Protein AF-A0AAP4Q750-F1 (afdb_monomer_lite)

Sequence (162 aa):
MANKDIFESMEQVKEYAKELKNQAPPNTDEDFIDLLLGLYQGGDAVHVDGIGLIDKSIAPIVQSLNQKGFQTLSSCSGIKSEHTHAKFSFAPVLVFKETEDIERKKRVQSVATKLKLNFHDNVDCYLQKGYRIELPSDMDDDKLLSLWKELYVKLISEGNEV

Radius of gyration: 16.82 Å; chains: 1; bounding box: 43×36×49 Å

Structure (mmCIF, N/CA/C/O backbone):
data_AF-A0AAP4Q750-F1
#
_entry.id   AF-A0AAP4Q750-F1
#
loop_
_atom_site.group_PDB
_atom_site.id
_atom_site.type_symbol
_atom_site.label_atom_id
_atom_site.label_alt_id
_atom_site.label_comp_id
_atom_site.label_asym_id
_atom_site.label_entity_id
_atom_site.label_seq_id
_atom_site.pdbx_PDB_ins_code
_atom_site.Cartn_x
_atom_site.Cartn_y
_atom_site.Cartn_z
_atom_site.occupancy
_atom_site.B_iso_or_equiv
_atom_site.auth_seq_id
_atom_site.auth_comp_id
_atom_site.auth_asym_id
_atom_site.auth_atom_id
_atom_site.pdbx_PDB_model_num
ATOM 1 N N . MET A 1 1 ? 19.869 10.688 -0.412 1.00 42.44 1 MET A N 1
ATOM 2 C CA . MET A 1 1 ? 19.014 11.646 -1.136 1.00 42.44 1 MET A CA 1
ATOM 3 C C . MET A 1 1 ? 17.643 11.027 -1.209 1.00 42.44 1 MET A C 1
ATOM 5 O O . MET A 1 1 ? 17.545 9.896 -1.669 1.00 42.44 1 MET A O 1
ATOM 9 N N . ALA A 1 2 ? 16.630 11.680 -0.648 1.00 51.41 2 ALA A N 1
ATOM 10 C CA . ALA A 1 2 ? 15.264 11.208 -0.824 1.00 51.41 2 ALA A CA 1
ATOM 11 C C . ALA A 1 2 ? 14.846 11.538 -2.264 1.00 51.41 2 ALA A C 1
ATOM 13 O O . ALA A 1 2 ? 15.233 12.581 -2.778 1.00 51.41 2 ALA A O 1
ATOM 14 N N . ASN A 1 3 ? 14.048 10.696 -2.927 1.00 56.16 3 ASN A N 1
ATOM 15 C CA . ASN A 1 3 ? 13.595 10.967 -4.304 1.00 56.16 3 ASN A CA 1
ATOM 16 C C . ASN A 1 3 ? 12.877 12.331 -4.450 1.00 56.16 3 ASN A C 1
ATOM 18 O O . ASN A 1 3 ? 12.867 12.900 -5.536 1.00 56.16 3 ASN A O 1
ATOM 22 N N . LYS A 1 4 ? 12.344 12.888 -3.351 1.00 58.62 4 LYS A N 1
ATOM 23 C CA . LYS A 1 4 ? 11.799 14.257 -3.265 1.00 58.62 4 LYS A CA 1
ATOM 24 C C . LYS A 1 4 ? 12.807 15.378 -3.514 1.00 58.62 4 LYS A C 1
ATOM 26 O O . LYS A 1 4 ? 12.392 16.473 -3.863 1.00 58.62 4 LYS A O 1
ATOM 31 N N . ASP A 1 5 ? 14.096 15.126 -3.314 1.00 66.94 5 ASP A N 1
ATOM 32 C CA . ASP A 1 5 ? 15.145 16.125 -3.541 1.00 66.94 5 ASP A CA 1
ATOM 33 C C . ASP A 1 5 ? 15.447 16.290 -5.045 1.00 66.94 5 ASP A C 1
ATOM 35 O O . ASP A 1 5 ? 16.178 17.198 -5.433 1.00 66.94 5 ASP A O 1
ATOM 39 N N . ILE A 1 6 ? 14.920 15.384 -5.880 1.00 78.38 6 ILE A N 1
ATOM 40 C CA . ILE A 1 6 ? 15.238 15.253 -7.309 1.00 78.38 6 ILE A CA 1
ATOM 41 C C . ILE A 1 6 ? 13.979 15.394 -8.177 1.00 78.38 6 ILE A C 1
ATOM 43 O O . ILE A 1 6 ? 14.056 15.957 -9.265 1.00 78.38 6 ILE A O 1
ATOM 47 N N . PHE A 1 7 ? 12.824 14.912 -7.703 1.00 86.75 7 PHE A N 1
ATOM 48 C CA . PHE A 1 7 ? 11.568 14.921 -8.453 1.00 86.75 7 PHE A CA 1
ATOM 49 C C . PHE A 1 7 ? 10.453 15.635 -7.688 1.00 86.75 7 PHE A C 1
ATOM 51 O O . PHE A 1 7 ? 10.235 15.396 -6.499 1.00 86.75 7 PHE A O 1
ATOM 58 N N . GLU A 1 8 ? 9.693 16.454 -8.409 1.00 86.94 8 GLU A N 1
ATOM 59 C CA . GLU A 1 8 ? 8.526 17.186 -7.909 1.00 86.94 8 GLU A CA 1
ATOM 60 C C . GLU A 1 8 ? 7.212 16.434 -8.174 1.00 86.94 8 GLU A C 1
ATOM 62 O O . GLU A 1 8 ? 6.198 16.697 -7.527 1.00 86.94 8 GLU A O 1
ATOM 67 N N . SER A 1 9 ? 7.206 15.485 -9.118 1.00 89.81 9 SER A N 1
ATOM 68 C CA . SER A 1 9 ? 6.014 14.706 -9.469 1.00 89.81 9 SER A CA 1
ATOM 69 C C . SER A 1 9 ? 6.338 13.289 -9.942 1.00 89.81 9 SER A C 1
ATOM 71 O O . SER A 1 9 ? 7.428 13.011 -10.437 1.00 89.81 9 SER A O 1
ATOM 73 N N . MET A 1 10 ? 5.359 12.383 -9.842 1.00 89.75 10 MET A N 1
ATOM 74 C CA . MET A 1 10 ? 5.495 11.027 -10.387 1.00 89.75 10 MET A CA 1
ATOM 75 C C . MET A 1 10 ? 5.564 11.000 -11.920 1.00 89.75 10 MET A C 1
ATOM 77 O O . MET A 1 10 ? 6.090 10.039 -12.471 1.00 89.75 10 MET A O 1
ATOM 81 N N . GLU A 1 11 ? 5.087 12.037 -12.615 1.00 91.31 11 GLU A N 1
ATOM 82 C CA . GLU A 1 11 ? 5.267 12.142 -14.070 1.00 91.31 11 GLU A CA 1
ATOM 83 C C . GLU A 1 11 ? 6.736 12.374 -14.428 1.00 91.31 11 GLU A C 1
ATOM 85 O O . GLU A 1 11 ? 7.266 11.667 -15.279 1.00 91.31 11 GLU A O 1
ATOM 90 N N . GLN A 1 12 ? 7.442 13.238 -13.689 1.00 92.94 12 GLN A N 1
ATOM 91 C CA . GLN A 1 12 ? 8.893 13.392 -13.851 1.00 92.94 12 GLN A CA 1
ATOM 92 C C . GLN A 1 12 ? 9.645 12.089 -13.549 1.00 92.94 12 GLN A C 1
ATOM 94 O O . GLN A 1 12 ? 10.600 11.754 -14.242 1.00 92.94 12 GLN A O 1
ATOM 99 N N . VAL A 1 13 ? 9.199 11.316 -12.549 1.00 91.81 13 VAL A N 1
ATOM 100 C CA . VAL A 1 13 ? 9.784 9.995 -12.255 1.00 91.81 13 VAL A CA 1
ATOM 101 C C . VAL A 1 13 ? 9.609 9.040 -13.442 1.00 91.81 13 VAL A C 1
ATOM 103 O O . VAL A 1 13 ? 10.549 8.332 -13.796 1.00 91.81 13 VAL A O 1
ATOM 106 N N . LYS A 1 14 ? 8.434 9.028 -14.087 1.00 92.62 14 LYS A N 1
ATOM 107 C CA . LYS A 1 14 ? 8.172 8.201 -15.280 1.00 92.62 14 LYS A CA 1
ATOM 108 C C . LYS A 1 14 ? 8.996 8.648 -16.486 1.00 92.62 14 LYS A C 1
ATOM 110 O O . LYS A 1 14 ? 9.523 7.802 -17.207 1.00 92.62 14 LYS A O 1
ATOM 115 N N . GLU A 1 15 ? 9.115 9.954 -16.711 1.00 94.00 15 GLU A N 1
ATOM 116 C CA . GLU A 1 15 ? 9.960 10.511 -17.772 1.00 94.00 15 GLU A CA 1
ATOM 117 C C . GLU A 1 15 ? 11.424 10.121 -17.557 1.00 94.00 15 GLU A C 1
ATOM 119 O O . GLU A 1 15 ? 12.054 9.572 -18.462 1.00 94.00 15 GLU A O 1
ATOM 124 N N . TYR A 1 16 ? 11.924 10.273 -16.330 1.00 93.44 16 TYR A N 1
ATOM 125 C CA . TYR A 1 16 ? 13.269 9.852 -15.958 1.00 93.44 16 TYR A CA 1
ATOM 126 C C . TYR A 1 16 ? 13.482 8.343 -16.129 1.00 93.44 16 TYR A C 1
ATOM 128 O O . TYR A 1 16 ? 14.503 7.924 -16.671 1.00 93.44 16 TYR A O 1
ATOM 136 N N . ALA A 1 17 ? 12.508 7.513 -15.737 1.00 93.19 17 ALA A N 1
ATOM 137 C CA . ALA A 1 17 ? 12.564 6.066 -15.951 1.00 93.19 17 ALA A CA 1
ATOM 138 C C . ALA A 1 17 ? 12.727 5.729 -17.439 1.00 93.19 17 ALA A C 1
ATOM 140 O O . ALA A 1 17 ? 13.561 4.903 -17.807 1.00 93.19 17 ALA A O 1
ATOM 141 N N . LYS A 1 18 ? 11.961 6.401 -18.306 1.00 93.75 18 LYS A N 1
ATOM 142 C CA . LYS A 1 18 ? 12.028 6.218 -19.759 1.00 93.75 18 LYS A CA 1
ATOM 143 C C . LYS A 1 18 ? 13.392 6.622 -20.317 1.00 93.75 18 LYS A C 1
ATOM 145 O O . LYS A 1 18 ? 13.953 5.898 -21.136 1.00 93.75 18 LYS A O 1
ATOM 150 N N . GLU A 1 19 ? 13.934 7.756 -19.884 1.00 93.44 19 GLU A N 1
ATOM 151 C CA . GLU A 1 19 ? 15.273 8.194 -20.290 1.00 93.44 19 GLU A CA 1
ATOM 152 C C . GLU A 1 19 ? 16.357 7.216 -19.837 1.00 93.44 19 GLU A C 1
ATOM 154 O O . GLU A 1 19 ? 17.226 6.858 -20.634 1.00 93.44 19 GLU A O 1
ATOM 159 N N . LEU A 1 20 ? 16.275 6.741 -18.592 1.00 92.69 20 LEU A N 1
ATOM 160 C CA . LEU A 1 20 ? 17.228 5.793 -18.027 1.00 92.69 20 LEU A CA 1
ATOM 161 C C . LEU A 1 20 ? 17.215 4.465 -18.790 1.00 92.69 20 LEU A C 1
ATOM 163 O O . LEU A 1 20 ? 18.279 3.949 -19.121 1.00 92.69 20 LEU A O 1
ATOM 167 N N . LYS A 1 21 ? 16.027 3.948 -19.131 1.00 93.31 21 LYS A N 1
ATOM 168 C CA . LYS A 1 21 ? 15.866 2.736 -19.951 1.00 93.31 21 LYS A CA 1
ATOM 169 C C . LYS A 1 21 ? 16.452 2.904 -21.353 1.00 93.31 21 LYS A C 1
ATOM 171 O O . LYS A 1 21 ? 17.193 2.043 -21.807 1.00 93.31 21 LYS A O 1
ATOM 176 N N . ASN A 1 22 ? 16.215 4.044 -22.005 1.00 92.44 22 ASN A N 1
ATOM 177 C CA . ASN A 1 22 ? 16.761 4.321 -23.342 1.00 92.44 22 ASN A CA 1
ATOM 178 C C . ASN A 1 22 ? 18.296 4.397 -23.375 1.00 92.44 22 ASN A C 1
ATOM 180 O O . ASN A 1 22 ? 18.904 4.167 -24.418 1.00 92.44 22 ASN A O 1
ATOM 184 N N . GLN A 1 23 ? 18.919 4.765 -22.255 1.00 92.56 23 GLN A N 1
ATOM 185 C CA . GLN A 1 23 ? 20.375 4.855 -22.112 1.00 92.56 23 GLN A CA 1
ATOM 186 C C . GLN A 1 23 ? 20.988 3.574 -21.531 1.00 92.56 23 GLN A C 1
ATOM 188 O O . GLN A 1 23 ? 22.213 3.456 -21.444 1.00 92.56 23 GLN A O 1
ATOM 193 N N . ALA A 1 24 ? 20.154 2.622 -21.111 1.00 90.19 24 ALA A N 1
ATOM 194 C CA . ALA A 1 24 ? 20.606 1.418 -20.452 1.00 90.19 24 ALA A CA 1
ATOM 195 C C . ALA A 1 24 ? 21.285 0.451 -21.445 1.00 90.19 24 ALA A C 1
ATOM 197 O O . ALA A 1 24 ? 20.901 0.371 -22.614 1.00 90.19 24 ALA A O 1
ATOM 198 N N . PRO A 1 25 ? 22.296 -0.315 -20.999 1.00 92.69 25 PRO A N 1
ATOM 199 C CA . PRO A 1 25 ? 22.878 -1.388 -21.798 1.00 92.69 25 PRO A CA 1
ATOM 200 C C . PRO A 1 25 ? 21.830 -2.395 -22.324 1.00 92.69 25 PRO A C 1
ATOM 202 O O . PRO A 1 25 ? 20.842 -2.646 -21.636 1.00 92.69 25 PRO A O 1
ATOM 205 N N . PRO A 1 26 ? 22.073 -3.077 -23.465 1.00 84.69 26 PRO A N 1
ATOM 206 C CA . PRO A 1 26 ? 21.101 -3.973 -24.122 1.00 84.69 26 PRO A CA 1
ATOM 207 C C . PRO A 1 26 ? 20.572 -5.167 -23.304 1.00 84.69 26 PRO A C 1
ATOM 209 O O . PRO A 1 26 ? 19.686 -5.870 -23.772 1.00 84.69 26 PRO A O 1
ATOM 212 N N . ASN A 1 27 ? 21.122 -5.421 -22.114 1.00 87.94 27 ASN A N 1
ATOM 213 C CA . ASN A 1 27 ? 20.724 -6.511 -21.215 1.00 87.94 27 ASN A CA 1
ATOM 214 C C . ASN A 1 27 ? 20.251 -6.000 -19.847 1.00 87.94 27 ASN A C 1
ATOM 216 O O . ASN A 1 27 ? 20.172 -6.776 -18.893 1.00 87.94 27 ASN A O 1
ATOM 220 N N . THR A 1 28 ? 20.017 -4.696 -19.713 1.00 89.38 28 THR A N 1
ATOM 221 C CA . THR A 1 28 ? 19.514 -4.147 -18.462 1.00 89.38 28 THR A CA 1
ATOM 222 C C . THR A 1 28 ? 18.085 -4.598 -18.234 1.00 89.38 28 THR A C 1
ATOM 224 O O . THR A 1 28 ? 17.238 -4.556 -19.121 1.00 89.38 28 THR A O 1
ATOM 227 N N . ASP A 1 29 ? 17.834 -5.023 -17.006 1.00 89.94 29 ASP A N 1
ATOM 228 C CA . ASP A 1 29 ? 16.515 -5.391 -16.539 1.00 89.94 29 ASP A CA 1
ATOM 229 C C . ASP A 1 29 ? 15.655 -4.136 -16.330 1.00 89.94 29 ASP A C 1
ATOM 231 O O . ASP A 1 29 ? 15.802 -3.430 -15.331 1.00 89.94 29 ASP A O 1
ATOM 235 N N . GLU A 1 30 ? 14.776 -3.828 -17.283 1.00 90.62 30 GLU A N 1
ATOM 236 C CA . GLU A 1 30 ? 13.891 -2.663 -17.183 1.00 90.62 30 GLU A CA 1
ATOM 237 C C . GLU A 1 30 ? 12.939 -2.747 -15.984 1.00 90.62 30 GLU A C 1
ATOM 239 O O . GLU A 1 30 ? 12.653 -1.717 -15.371 1.00 90.62 30 GLU A O 1
ATOM 244 N N . ASP A 1 31 ? 12.526 -3.957 -15.589 1.00 89.62 31 ASP A N 1
ATOM 245 C CA . ASP A 1 31 ? 11.688 -4.160 -14.403 1.00 89.62 31 ASP A CA 1
ATOM 246 C C . ASP A 1 31 ? 12.437 -3.752 -13.131 1.00 89.62 31 ASP A C 1
ATOM 248 O O . ASP A 1 31 ? 11.835 -3.264 -12.175 1.00 89.62 31 ASP A O 1
ATOM 252 N N . PHE A 1 32 ? 13.763 -3.922 -13.108 1.00 89.12 32 PHE A N 1
ATOM 253 C CA . PHE A 1 32 ? 14.594 -3.476 -11.994 1.00 89.12 32 PHE A CA 1
ATOM 254 C C . PHE A 1 32 ? 14.701 -1.946 -11.943 1.00 89.12 32 PHE A C 1
ATOM 256 O O . PHE A 1 32 ? 14.706 -1.365 -10.859 1.00 89.12 32 PHE A O 1
ATOM 263 N N . ILE A 1 33 ? 14.729 -1.271 -13.097 1.00 91.00 33 ILE A N 1
ATOM 264 C CA . ILE A 1 33 ? 14.643 0.197 -13.151 1.00 91.00 33 ILE A CA 1
ATOM 265 C C . ILE A 1 33 ? 13.296 0.664 -12.590 1.00 91.00 33 ILE A C 1
ATOM 267 O O . ILE A 1 33 ? 13.259 1.541 -11.724 1.00 91.00 33 ILE A O 1
ATOM 271 N N . ASP A 1 34 ? 12.199 0.052 -13.034 1.00 90.56 34 ASP A N 1
ATOM 272 C CA . ASP A 1 34 ? 10.864 0.385 -12.538 1.00 90.56 34 ASP A CA 1
ATOM 273 C C . ASP A 1 34 ? 10.733 0.100 -11.042 1.00 90.56 34 ASP A C 1
ATOM 275 O O . ASP A 1 34 ? 10.133 0.891 -10.315 1.00 90.56 34 ASP A O 1
ATOM 279 N N . LEU A 1 35 ? 11.343 -0.981 -10.553 1.00 87.69 35 LEU A N 1
ATOM 280 C CA . LEU A 1 35 ? 11.392 -1.319 -9.133 1.00 87.69 35 LEU A CA 1
ATOM 281 C C . LEU A 1 35 ? 12.053 -0.205 -8.316 1.00 87.69 35 LEU A C 1
ATOM 283 O O . LEU A 1 35 ? 11.476 0.256 -7.331 1.00 87.69 35 LEU A O 1
ATOM 287 N N . LEU A 1 36 ? 13.241 0.248 -8.729 1.00 87.56 36 LEU A N 1
ATOM 288 C CA . LEU A 1 36 ? 13.990 1.300 -8.032 1.00 87.56 36 LEU A CA 1
ATOM 289 C C . LEU A 1 36 ? 13.225 2.628 -7.973 1.00 87.56 36 LEU A C 1
ATOM 291 O O . LEU A 1 36 ? 13.376 3.394 -7.019 1.00 87.56 36 LEU A O 1
ATOM 295 N N . LEU A 1 37 ? 12.394 2.892 -8.980 1.00 88.50 37 LEU A N 1
ATOM 296 C CA . LEU A 1 37 ? 11.602 4.113 -9.100 1.00 88.50 37 LEU A CA 1
ATOM 297 C C . LEU A 1 37 ? 10.170 3.963 -8.553 1.00 88.50 37 LEU A C 1
ATOM 299 O O . LEU A 1 37 ? 9.400 4.924 -8.569 1.00 88.50 37 LEU A O 1
ATOM 303 N N . GLY A 1 38 ? 9.811 2.783 -8.031 1.00 85.12 38 GLY A N 1
ATOM 304 C CA . GLY A 1 38 ? 8.479 2.483 -7.499 1.00 85.12 38 GLY A CA 1
ATOM 305 C C . GLY A 1 38 ? 7.381 2.359 -8.564 1.00 85.12 38 GLY A C 1
ATOM 306 O O . GLY A 1 38 ? 6.200 2.428 -8.234 1.00 85.12 38 GLY A O 1
ATOM 307 N N . LEU A 1 39 ? 7.749 2.197 -9.833 1.00 87.06 39 LEU A N 1
ATOM 308 C CA . LEU A 1 39 ? 6.840 2.063 -10.975 1.00 87.06 39 LEU A CA 1
ATOM 309 C C . LEU A 1 39 ? 6.474 0.603 -11.282 1.00 87.06 39 LEU A C 1
ATOM 311 O O . LEU A 1 39 ? 5.569 0.355 -12.075 1.00 87.06 39 LEU A O 1
ATOM 315 N N . TYR A 1 40 ? 7.170 -0.354 -10.667 1.00 86.38 40 TYR A N 1
ATOM 316 C CA . TYR A 1 40 ? 6.974 -1.777 -10.924 1.00 86.38 40 TYR A CA 1
ATOM 317 C C . TYR A 1 40 ? 5.592 -2.270 -10.479 1.00 86.38 40 TYR A C 1
ATOM 319 O O . TYR A 1 40 ? 5.177 -2.038 -9.341 1.00 86.38 40 TYR A O 1
ATOM 327 N N . GLN A 1 41 ? 4.917 -3.018 -11.356 1.00 77.81 41 GLN A N 1
ATOM 328 C CA . GLN A 1 41 ? 3.677 -3.733 -11.056 1.00 77.81 41 GLN A CA 1
ATOM 329 C C . GLN A 1 41 ? 3.758 -5.168 -11.577 1.00 77.81 41 GLN A C 1
ATOM 331 O O . GLN A 1 41 ? 3.786 -5.391 -12.783 1.00 77.81 41 GLN A O 1
ATOM 336 N N . GLY A 1 42 ? 3.825 -6.135 -10.659 1.00 69.12 42 GLY A N 1
ATOM 337 C CA . GLY A 1 42 ? 4.120 -7.537 -10.976 1.00 69.12 42 GLY A CA 1
ATOM 338 C C . GLY A 1 42 ? 2.963 -8.527 -10.820 1.00 69.12 42 GLY A C 1
ATOM 339 O O . GLY A 1 42 ? 3.201 -9.720 -10.973 1.00 69.12 42 GLY A O 1
ATOM 340 N N . GLY A 1 43 ? 1.747 -8.076 -10.504 1.00 78.31 43 GLY A N 1
ATOM 341 C CA . GLY A 1 43 ? 0.640 -8.965 -10.135 1.00 78.31 43 GLY A CA 1
ATOM 342 C C . GLY A 1 43 ? -0.682 -8.685 -10.846 1.00 78.31 43 GLY A C 1
ATOM 343 O O . GLY A 1 43 ? -0.831 -7.711 -11.588 1.00 78.31 43 GLY A O 1
ATOM 344 N N . ASP A 1 44 ? -1.654 -9.556 -10.583 1.00 85.00 44 ASP A N 1
ATOM 345 C CA . ASP A 1 44 ? -3.040 -9.437 -11.027 1.00 85.00 44 ASP A CA 1
ATOM 346 C C . ASP A 1 44 ? -3.721 -8.237 -10.349 1.00 85.00 44 ASP A C 1
ATOM 348 O O . ASP A 1 44 ? -4.270 -8.322 -9.244 1.00 85.00 44 ASP A O 1
ATOM 352 N N . ALA A 1 45 ? -3.712 -7.104 -11.047 1.00 88.25 45 ALA A N 1
ATOM 353 C CA . ALA A 1 45 ? -4.270 -5.848 -10.567 1.00 88.25 45 ALA A CA 1
ATOM 354 C C . ALA A 1 45 ? -5.560 -5.451 -11.300 1.00 88.25 45 ALA A C 1
ATOM 356 O O . ALA A 1 45 ? -5.794 -5.784 -12.463 1.00 88.25 45 ALA A O 1
ATOM 357 N N . VAL A 1 46 ? -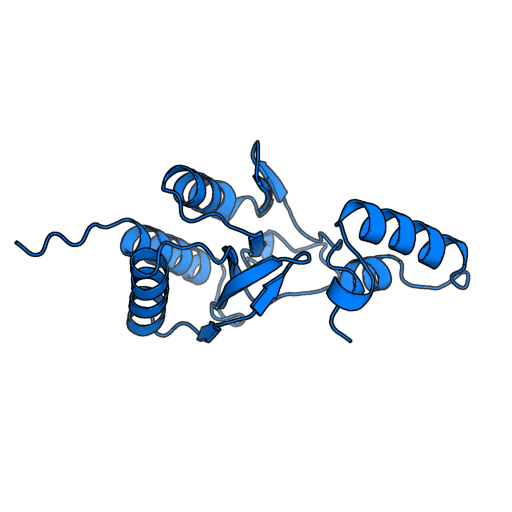6.398 -4.676 -10.614 1.00 92.06 46 VAL A N 1
ATOM 358 C CA . VAL A 1 46 ? -7.577 -4.007 -11.176 1.00 92.06 46 VAL A CA 1
ATOM 359 C C . VAL A 1 46 ? -7.448 -2.498 -11.012 1.00 92.06 46 VAL A C 1
ATOM 361 O O . VAL A 1 46 ? -6.883 -2.015 -10.030 1.00 92.06 46 VAL A O 1
ATOM 364 N N . HIS A 1 47 ? -7.980 -1.739 -11.970 1.00 92.44 47 HIS A N 1
ATOM 365 C CA . HIS A 1 47 ? -8.034 -0.285 -11.855 1.00 92.44 47 HIS A CA 1
ATOM 366 C C . HIS A 1 47 ? -9.183 0.123 -10.933 1.00 92.44 47 HIS A C 1
ATOM 368 O O . HIS A 1 47 ? -10.332 -0.257 -11.161 1.00 92.44 47 HIS A O 1
ATOM 374 N N . VAL A 1 48 ? -8.872 0.902 -9.901 1.00 90.44 48 VAL A N 1
ATOM 375 C CA . VAL A 1 48 ? -9.847 1.519 -9.004 1.00 90.44 48 VAL A CA 1
ATOM 376 C C . VAL A 1 48 ? -9.826 3.025 -9.236 1.00 90.44 48 VAL A C 1
ATOM 378 O O . VAL A 1 48 ? -8.811 3.684 -8.995 1.00 90.44 48 VAL A O 1
ATOM 381 N N . ASP A 1 49 ? -10.955 3.564 -9.696 1.00 86.69 49 ASP A N 1
ATOM 382 C CA . ASP A 1 49 ? -11.085 4.972 -10.075 1.00 86.69 49 ASP A CA 1
ATOM 383 C C . ASP A 1 49 ? -10.630 5.918 -8.957 1.00 86.69 49 ASP A C 1
ATOM 385 O O . ASP A 1 49 ? -11.051 5.814 -7.803 1.00 86.69 49 ASP A O 1
ATOM 389 N N . GLY A 1 50 ? -9.750 6.855 -9.316 1.00 84.69 50 GLY A N 1
ATOM 390 C CA . GLY A 1 50 ? -9.195 7.849 -8.394 1.00 84.69 50 GLY A CA 1
ATOM 391 C C . GLY A 1 50 ? -8.122 7.325 -7.431 1.00 84.69 50 GLY A C 1
ATOM 392 O O . GLY A 1 50 ? -7.601 8.117 -6.649 1.00 84.69 50 GLY A O 1
ATOM 393 N N . ILE A 1 51 ? -7.773 6.034 -7.484 1.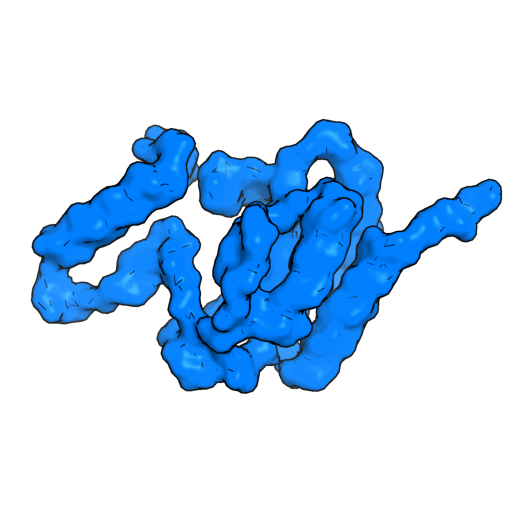00 88.19 51 ILE A N 1
ATOM 394 C CA . ILE A 1 51 ? -6.740 5.417 -6.633 1.00 88.19 51 ILE A CA 1
ATOM 395 C C . ILE A 1 51 ? -5.610 4.834 -7.489 1.00 88.19 51 ILE A C 1
ATOM 397 O O . ILE A 1 51 ? -4.442 5.101 -7.221 1.00 88.19 51 ILE A O 1
ATOM 401 N N . GLY A 1 52 ? -5.946 4.081 -8.541 1.00 87.88 52 GLY A N 1
ATOM 402 C CA . GLY A 1 52 ? -4.978 3.447 -9.437 1.00 87.88 52 GLY A CA 1
ATOM 403 C C . GLY A 1 52 ? -5.106 1.925 -9.482 1.00 87.88 52 GLY A C 1
ATOM 404 O O . GLY A 1 52 ? -6.172 1.373 -9.228 1.00 87.88 52 GLY A O 1
ATOM 405 N N . LEU A 1 53 ? -4.024 1.251 -9.869 1.00 90.19 53 LEU A N 1
ATOM 406 C CA . LEU A 1 53 ? -3.973 -0.207 -9.998 1.00 90.19 53 LEU A CA 1
ATOM 407 C C . LEU A 1 53 ? -3.699 -0.857 -8.639 1.00 90.19 53 LEU A C 1
ATOM 409 O O . LEU A 1 53 ? -2.714 -0.516 -7.988 1.00 90.19 53 LEU A O 1
ATOM 413 N N . ILE A 1 54 ? -4.574 -1.778 -8.236 1.00 91.88 54 ILE A N 1
ATOM 414 C CA . ILE A 1 54 ? -4.562 -2.444 -6.930 1.00 91.88 54 ILE A CA 1
ATOM 415 C C . ILE A 1 54 ? -4.734 -3.950 -7.123 1.00 91.88 54 ILE A C 1
ATOM 417 O O . ILE A 1 54 ? -5.574 -4.368 -7.920 1.00 91.88 54 ILE A O 1
ATOM 421 N N . ASP A 1 55 ? -3.997 -4.751 -6.355 1.00 93.06 55 ASP A N 1
ATOM 422 C CA . ASP A 1 55 ? -4.145 -6.209 -6.326 1.00 93.06 55 ASP A CA 1
ATOM 423 C C . ASP A 1 55 ? -5.609 -6.615 -6.082 1.00 93.06 55 ASP A C 1
ATOM 425 O O . ASP A 1 55 ? -6.289 -6.113 -5.173 1.00 93.06 55 ASP A O 1
ATOM 429 N N . LYS A 1 56 ? -6.114 -7.517 -6.927 1.00 93.00 56 LYS A N 1
ATOM 430 C CA . LYS A 1 56 ? -7.547 -7.816 -7.064 1.00 93.00 56 LYS A CA 1
ATOM 431 C C . LYS A 1 56 ? -8.221 -8.219 -5.746 1.00 93.00 56 LYS A C 1
ATOM 433 O O . LYS A 1 56 ? -9.349 -7.795 -5.484 1.00 93.00 56 LYS A O 1
ATOM 438 N N . SER A 1 57 ? -7.548 -9.005 -4.913 1.00 94.62 57 SER A N 1
ATOM 439 C CA . SER A 1 57 ? -8.056 -9.539 -3.645 1.00 94.62 57 SER A CA 1
ATOM 440 C C . SER A 1 57 ? -8.320 -8.467 -2.589 1.00 94.62 57 SER A C 1
ATOM 442 O O . SER A 1 57 ? -9.238 -8.617 -1.777 1.00 94.62 57 SER A O 1
ATOM 444 N N . ILE A 1 58 ? -7.556 -7.370 -2.611 1.00 95.38 58 ILE A N 1
ATOM 445 C CA . ILE A 1 58 ? -7.656 -6.276 -1.636 1.00 95.38 58 ILE A CA 1
ATOM 446 C C . ILE A 1 58 ? -8.274 -5.006 -2.222 1.00 95.38 58 ILE A C 1
ATOM 448 O O . ILE A 1 58 ? -8.589 -4.088 -1.464 1.00 95.38 58 ILE A O 1
ATOM 452 N N . ALA A 1 59 ? -8.513 -4.941 -3.535 1.00 96.06 59 ALA A N 1
ATOM 453 C CA . ALA A 1 59 ? -9.117 -3.779 -4.184 1.00 96.06 59 ALA A CA 1
ATOM 454 C C . ALA A 1 59 ? -10.418 -3.285 -3.505 1.00 96.06 59 ALA A C 1
ATOM 456 O O . ALA A 1 59 ? -10.511 -2.081 -3.246 1.00 96.06 59 ALA A O 1
ATOM 457 N N . PRO A 1 60 ? -11.377 -4.149 -3.096 1.00 95.56 60 PRO A N 1
ATOM 458 C CA . PRO A 1 60 ? -12.573 -3.694 -2.377 1.00 95.56 60 PRO A CA 1
ATOM 459 C C . PRO A 1 60 ? -12.262 -3.057 -1.013 1.00 95.56 60 PRO A C 1
ATOM 461 O O . PRO A 1 60 ? -12.912 -2.091 -0.607 1.00 95.56 60 PRO A O 1
ATOM 464 N N . ILE A 1 61 ? -11.252 -3.578 -0.307 1.00 96.62 61 ILE A N 1
ATOM 465 C CA . ILE A 1 61 ? -10.802 -3.051 0.987 1.00 96.62 61 ILE A CA 1
ATOM 466 C C . ILE A 1 61 ? -10.192 -1.663 0.787 1.00 96.62 61 ILE A C 1
ATOM 468 O O . ILE A 1 61 ? -10.604 -0.708 1.448 1.00 96.62 61 ILE A O 1
ATOM 472 N N . VAL A 1 62 ? -9.249 -1.537 -0.151 1.00 96.88 62 VAL A N 1
ATOM 473 C CA . VAL A 1 62 ? -8.564 -0.273 -0.451 1.00 96.88 62 VAL A CA 1
ATOM 474 C C . VAL A 1 62 ? -9.564 0.791 -0.898 1.00 96.88 62 VAL A C 1
ATOM 476 O O . VAL A 1 62 ? -9.548 1.908 -0.374 1.00 96.88 62 VAL A O 1
ATOM 479 N N . GLN A 1 63 ? -10.488 0.446 -1.796 1.00 96.38 63 GLN A N 1
ATOM 480 C CA . GLN A 1 63 ? -11.535 1.358 -2.246 1.00 96.38 63 GLN A CA 1
ATOM 481 C C . GLN A 1 63 ? -12.393 1.855 -1.076 1.00 96.38 63 GLN A C 1
ATOM 483 O O . GLN A 1 63 ? -12.585 3.061 -0.912 1.00 96.38 63 GLN A O 1
ATOM 488 N N . SER A 1 64 ? -12.864 0.942 -0.220 1.00 96.00 64 SER A N 1
ATOM 489 C CA . SER A 1 64 ? -13.707 1.292 0.926 1.00 96.00 64 SER A CA 1
ATOM 490 C C . SER A 1 64 ? -12.979 2.174 1.946 1.00 96.00 64 SER A C 1
ATOM 492 O O . SER A 1 64 ? -13.559 3.126 2.471 1.00 96.00 64 SER A O 1
ATOM 494 N N . LEU A 1 65 ? -11.697 1.906 2.208 1.00 95.88 65 LEU A N 1
ATOM 495 C CA . LEU A 1 65 ? -10.877 2.736 3.093 1.00 95.88 65 LEU A CA 1
ATOM 496 C C . LEU A 1 65 ? -10.717 4.161 2.545 1.00 95.88 65 LEU A C 1
ATOM 498 O O . LEU A 1 65 ? -10.874 5.126 3.296 1.00 95.88 65 LEU A O 1
ATOM 502 N N . ASN A 1 66 ? -10.471 4.316 1.241 1.00 95.56 66 ASN A N 1
ATOM 503 C CA . ASN A 1 66 ? -10.377 5.636 0.611 1.00 95.56 66 ASN A CA 1
ATOM 504 C C . ASN A 1 66 ? -11.707 6.395 0.664 1.00 95.56 66 ASN A C 1
ATOM 506 O O . ASN A 1 66 ? -11.714 7.566 1.036 1.00 95.56 66 ASN A O 1
ATOM 510 N N . GLN A 1 67 ? -12.833 5.722 0.406 1.00 94.44 67 GLN A N 1
ATOM 511 C CA . GLN A 1 67 ? -14.174 6.306 0.555 1.00 94.44 67 GLN A CA 1
ATOM 512 C C . GLN A 1 67 ? -14.469 6.761 1.995 1.00 94.44 67 GLN A C 1
ATOM 514 O O . GLN A 1 67 ? -15.240 7.693 2.204 1.00 94.44 67 GLN A O 1
ATOM 519 N N . LYS A 1 68 ? -13.833 6.136 2.994 1.00 93.31 68 LYS A N 1
ATOM 520 C CA . LYS A 1 68 ? -13.912 6.510 4.418 1.00 93.31 68 LYS A CA 1
ATOM 521 C C . LYS A 1 68 ? -12.840 7.521 4.856 1.00 93.31 68 LYS A C 1
ATOM 523 O O . LYS A 1 68 ? -12.696 7.776 6.051 1.00 93.31 68 LYS A O 1
ATOM 528 N N . GLY A 1 69 ? -12.082 8.089 3.917 1.00 92.94 69 GLY A N 1
ATOM 529 C CA . GLY A 1 69 ? -11.120 9.161 4.178 1.00 92.94 69 GLY A CA 1
ATOM 530 C C . GLY A 1 69 ? -9.725 8.709 4.621 1.00 92.94 69 GLY A C 1
ATOM 531 O O . GLY A 1 69 ? -8.927 9.553 5.020 1.00 92.94 69 GLY A O 1
ATOM 532 N N . PHE A 1 70 ? -9.388 7.415 4.548 1.00 93.31 70 PHE A N 1
ATOM 533 C CA . PHE A 1 70 ? -8.051 6.935 4.933 1.00 93.31 70 PHE A CA 1
ATOM 534 C C . PHE A 1 70 ? -6.932 7.291 3.950 1.00 93.31 70 PHE A C 1
ATOM 536 O O . PHE A 1 70 ? -5.784 7.284 4.372 1.00 93.31 70 PHE A O 1
ATOM 543 N N . GLN A 1 71 ? -7.256 7.636 2.698 1.00 94.56 71 GLN A N 1
ATOM 544 C CA . GLN A 1 71 ? -6.317 8.045 1.638 1.00 94.56 71 GLN A CA 1
ATOM 545 C C . GLN A 1 71 ? -5.074 7.142 1.524 1.00 94.56 71 GLN A C 1
ATOM 547 O O . GLN A 1 71 ? -4.056 7.373 2.171 1.00 94.56 71 GLN A O 1
ATOM 552 N N . THR A 1 72 ? -5.121 6.112 0.683 1.00 95.69 72 THR A N 1
ATOM 553 C CA . THR A 1 72 ? -3.980 5.196 0.499 1.00 95.69 72 THR A CA 1
ATOM 554 C C . THR A 1 72 ? -3.017 5.701 -0.571 1.00 95.69 72 THR A C 1
ATOM 556 O O . THR A 1 72 ? -3.456 6.196 -1.605 1.00 95.69 72 THR A O 1
ATOM 559 N N . LEU A 1 73 ? -1.712 5.528 -0.352 1.00 93.75 73 LEU A N 1
ATOM 560 C CA . LEU A 1 73 ? -0.665 5.843 -1.332 1.00 93.75 73 LEU A CA 1
ATOM 561 C C . LEU A 1 73 ? -0.218 4.614 -2.123 1.00 93.75 73 LEU A C 1
ATOM 563 O O . LEU A 1 73 ? 0.030 4.716 -3.316 1.00 93.75 73 LEU A O 1
ATOM 567 N N . SER A 1 74 ? -0.091 3.466 -1.460 1.00 93.00 74 SER A N 1
ATOM 568 C CA . SER A 1 74 ? 0.404 2.223 -2.054 1.00 93.00 74 SER A CA 1
ATOM 569 C C . SER A 1 74 ? -0.163 1.024 -1.302 1.00 93.00 74 SER A C 1
ATOM 571 O O . SER A 1 74 ? -0.426 1.108 -0.098 1.00 93.00 74 SER A O 1
ATOM 573 N N . SER A 1 75 ? -0.344 -0.092 -2.000 1.00 93.94 75 SER A N 1
ATOM 574 C CA . SER A 1 75 ? -0.793 -1.350 -1.412 1.00 93.94 75 SER A CA 1
ATOM 575 C C . SER A 1 75 ? -0.264 -2.541 -2.202 1.00 93.94 75 SER A C 1
ATOM 577 O O . SER A 1 75 ? -0.264 -2.492 -3.428 1.00 93.94 75 SER A O 1
ATOM 579 N N . CYS A 1 76 ? 0.106 -3.612 -1.507 1.00 93.50 76 CYS A N 1
ATOM 580 C CA . CYS A 1 76 ? 0.406 -4.919 -2.092 1.00 93.50 76 CYS A CA 1
ATOM 581 C C . CYS A 1 76 ? -0.263 -5.987 -1.227 1.00 93.50 76 CYS A C 1
ATOM 583 O O . CYS A 1 76 ? -0.094 -5.974 -0.005 1.00 93.50 76 CYS A O 1
ATOM 585 N N . SER A 1 77 ? -1.031 -6.888 -1.838 1.00 93.25 77 SER A N 1
ATOM 586 C CA . SER A 1 77 ? -1.767 -7.937 -1.126 1.00 93.25 77 SER A CA 1
ATOM 587 C C . SER A 1 77 ? -0.842 -8.995 -0.539 1.00 93.25 77 SER A C 1
ATOM 589 O O . SER A 1 77 ? -1.208 -9.611 0.462 1.00 93.25 77 SER A O 1
ATOM 591 N N . GLY A 1 78 ? 0.333 -9.198 -1.154 1.00 92.31 78 GLY A N 1
ATOM 592 C CA . GLY A 1 78 ? 1.282 -10.269 -0.844 1.00 92.31 78 GLY A CA 1
ATOM 593 C C . GLY A 1 78 ? 0.744 -11.684 -1.096 1.00 92.31 78 GLY A C 1
ATOM 594 O O . GLY A 1 78 ? 1.375 -12.652 -0.677 1.00 92.31 78 GLY A O 1
ATOM 595 N N . ILE A 1 79 ? -0.412 -11.809 -1.756 1.00 92.44 79 ILE A N 1
ATOM 596 C CA . ILE A 1 79 ? -1.068 -13.079 -2.077 1.00 92.44 79 ILE A CA 1
ATOM 597 C C . ILE A 1 79 ? -0.319 -13.734 -3.238 1.00 92.44 79 ILE A C 1
ATOM 599 O O . ILE A 1 79 ? -0.309 -13.222 -4.355 1.00 92.44 79 ILE A O 1
ATOM 603 N N . LYS A 1 80 ? 0.320 -14.878 -2.997 1.00 89.94 80 LYS A N 1
ATOM 604 C CA . LYS A 1 80 ? 1.247 -15.499 -3.960 1.00 89.94 80 LYS A CA 1
ATOM 605 C C . LYS A 1 80 ? 0.556 -15.877 -5.262 1.00 89.94 80 LYS A C 1
ATOM 607 O O . LYS A 1 80 ? 1.147 -15.747 -6.331 1.00 89.94 80 LYS A O 1
ATOM 612 N N . SER A 1 81 ? -0.698 -16.313 -5.176 1.00 88.56 81 SER A N 1
ATOM 613 C CA . SER A 1 81 ? -1.511 -16.647 -6.346 1.00 88.56 81 SER A CA 1
ATOM 614 C C . SER A 1 81 ? -1.799 -15.455 -7.273 1.00 88.56 81 SER A C 1
ATOM 616 O O . SER A 1 81 ? -2.013 -15.680 -8.460 1.00 88.56 81 SER A O 1
ATOM 618 N N . GLU A 1 82 ? -1.722 -14.208 -6.790 1.00 87.62 82 GLU A N 1
ATOM 619 C CA . GLU A 1 82 ? -1.868 -12.989 -7.612 1.00 87.62 82 GLU A CA 1
ATOM 620 C C . GLU A 1 82 ? -0.545 -12.526 -8.233 1.00 87.62 82 GLU A C 1
ATOM 622 O O . GLU A 1 82 ? -0.539 -11.715 -9.151 1.00 87.62 82 GLU A O 1
ATOM 627 N N . HIS A 1 83 ? 0.584 -13.050 -7.754 1.00 84.06 83 HIS A N 1
ATOM 628 C CA . HIS A 1 83 ? 1.936 -12.616 -8.123 1.00 84.06 83 HIS A CA 1
ATOM 629 C C . HIS A 1 83 ? 2.726 -13.736 -8.822 1.00 84.06 83 HIS A C 1
ATOM 631 O O . HIS A 1 83 ? 3.952 -13.766 -8.784 1.00 84.06 83 HIS A O 1
ATOM 637 N N . THR A 1 84 ? 2.041 -14.675 -9.485 1.00 80.06 84 THR A N 1
ATOM 638 C CA . THR A 1 84 ? 2.671 -15.843 -10.145 1.00 80.06 84 THR A CA 1
ATOM 639 C C . THR A 1 84 ? 3.640 -15.477 -11.275 1.00 80.06 84 THR A C 1
ATOM 641 O O . THR A 1 84 ? 4.530 -16.262 -11.604 1.00 80.06 84 THR A O 1
ATOM 644 N N . HIS A 1 85 ? 3.493 -14.280 -11.844 1.00 80.00 85 HIS A N 1
ATOM 645 C CA . HIS A 1 85 ? 4.370 -13.724 -12.874 1.00 80.00 85 HIS A CA 1
ATOM 646 C C . HIS A 1 85 ? 5.266 -12.592 -12.353 1.00 80.00 85 HIS A C 1
ATOM 648 O O . HIS A 1 85 ? 6.048 -12.029 -13.122 1.00 80.00 85 HIS A O 1
ATOM 654 N N . ALA A 1 86 ? 5.186 -12.271 -11.058 1.00 82.69 86 ALA A N 1
ATOM 655 C CA . ALA A 1 86 ? 5.998 -11.229 -10.459 1.00 82.69 86 ALA A CA 1
ATOM 656 C C . ALA A 1 86 ? 7.463 -11.670 -10.419 1.00 82.69 86 ALA A C 1
ATOM 658 O O . ALA A 1 86 ? 7.820 -12.724 -9.892 1.00 82.69 86 ALA A O 1
ATOM 659 N N . LYS A 1 87 ? 8.336 -10.816 -10.942 1.00 83.50 87 LYS A N 1
ATOM 660 C CA . LYS A 1 87 ? 9.787 -10.978 -10.866 1.00 83.50 87 LYS A CA 1
ATOM 661 C C . LYS A 1 87 ? 10.326 -10.648 -9.477 1.00 83.50 87 LYS A C 1
ATOM 663 O O . LYS A 1 87 ? 11.330 -11.213 -9.046 1.00 83.50 87 LYS A O 1
ATOM 668 N N . PHE A 1 88 ? 9.645 -9.744 -8.779 1.00 82.38 88 PHE A N 1
ATOM 669 C CA . PHE A 1 88 ? 9.992 -9.298 -7.439 1.00 82.38 88 PHE A CA 1
ATOM 670 C C . PHE A 1 88 ? 8.834 -9.576 -6.487 1.00 82.38 88 PHE A C 1
ATOM 672 O O . PHE A 1 88 ? 7.688 -9.248 -6.780 1.00 82.38 88 PHE A O 1
ATOM 679 N N . SER A 1 89 ? 9.147 -10.162 -5.333 1.00 79.44 89 SER A N 1
ATOM 680 C CA . SER A 1 89 ? 8.182 -10.371 -4.255 1.00 79.44 89 SER A CA 1
ATOM 681 C C . SER A 1 89 ? 8.307 -9.243 -3.243 1.00 79.44 89 SER A C 1
ATOM 683 O O . SER A 1 89 ? 9.407 -8.933 -2.784 1.00 79.44 89 SER A O 1
ATOM 685 N N . PHE A 1 90 ? 7.174 -8.680 -2.839 1.00 81.62 90 PHE A N 1
ATOM 686 C CA . PHE A 1 90 ? 7.114 -7.652 -1.804 1.00 81.62 90 PHE A CA 1
ATOM 687 C C . PHE A 1 90 ? 6.410 -8.178 -0.566 1.00 81.62 90 PHE A C 1
ATOM 689 O O . PHE A 1 90 ? 5.599 -9.102 -0.638 1.00 81.62 90 PHE A O 1
ATOM 696 N N . ALA A 1 91 ? 6.716 -7.571 0.578 1.00 89.12 91 ALA A N 1
ATOM 697 C CA . ALA A 1 91 ? 5.920 -7.792 1.769 1.00 89.12 91 ALA A CA 1
ATOM 698 C C . ALA A 1 91 ? 4.488 -7.269 1.536 1.00 89.12 91 ALA A C 1
ATOM 700 O O . ALA A 1 91 ? 4.323 -6.211 0.914 1.00 89.12 91 ALA A O 1
ATOM 701 N N . PRO A 1 92 ? 3.462 -7.968 2.048 1.00 94.94 92 PRO A N 1
ATOM 702 C CA . PRO A 1 92 ? 2.111 -7.444 2.029 1.00 94.94 92 PRO A CA 1
ATOM 703 C C . PRO A 1 92 ? 2.044 -6.153 2.844 1.00 94.94 92 PRO A C 1
ATOM 705 O O . PRO A 1 92 ? 2.504 -6.091 3.987 1.00 94.94 92 PRO A O 1
ATOM 708 N N . VAL A 1 93 ? 1.489 -5.101 2.253 1.00 95.94 93 VAL A N 1
ATOM 709 C CA . VAL A 1 93 ? 1.624 -3.750 2.794 1.00 95.94 93 VAL A CA 1
ATOM 710 C C . VAL A 1 93 ? 0.440 -2.868 2.441 1.00 95.94 93 VAL A C 1
ATOM 712 O O . VAL A 1 93 ? -0.135 -2.972 1.359 1.00 95.94 93 VAL A O 1
ATOM 715 N N . LEU A 1 94 ? 0.109 -1.951 3.349 1.00 97.25 94 LEU A N 1
ATOM 716 C CA . LEU A 1 94 ? -0.802 -0.841 3.104 1.00 97.25 94 LEU A CA 1
ATOM 717 C C . LEU A 1 94 ? -0.170 0.462 3.592 1.00 97.25 94 LEU A C 1
ATOM 719 O O . LEU A 1 94 ? 0.145 0.611 4.775 1.00 97.25 94 LEU A O 1
ATOM 723 N N . VAL A 1 95 ? 0.017 1.403 2.672 1.00 97.19 95 VAL A N 1
ATOM 724 C CA . VAL A 1 95 ? 0.574 2.729 2.943 1.00 97.19 95 VAL A CA 1
ATOM 725 C C . VAL A 1 95 ? -0.543 3.759 2.875 1.00 97.19 95 VAL A C 1
ATOM 727 O O . VAL A 1 95 ? -1.247 3.869 1.870 1.00 97.19 95 VAL A O 1
ATOM 730 N N . PHE A 1 96 ? -0.674 4.546 3.932 1.00 97.50 96 PHE A N 1
ATOM 731 C CA . PHE A 1 96 ? -1.620 5.646 4.044 1.00 97.50 96 PHE A CA 1
ATOM 732 C C . PHE A 1 96 ? -0.897 6.975 3.890 1.00 97.50 96 PHE A C 1
ATOM 734 O O . PHE A 1 96 ? 0.240 7.132 4.337 1.00 97.50 96 PHE A O 1
ATOM 741 N N . LYS A 1 97 ? -1.577 7.944 3.289 1.00 96.56 97 LYS A N 1
ATOM 742 C CA . LYS A 1 97 ? -1.114 9.319 3.196 1.00 96.56 97 LYS A CA 1
ATOM 743 C C . LYS A 1 97 ? -1.186 9.978 4.567 1.00 96.56 97 LYS A C 1
ATOM 745 O O . LYS A 1 97 ? -2.166 9.832 5.300 1.00 96.56 97 LYS A O 1
ATOM 750 N N . GLU A 1 98 ? -0.152 10.733 4.906 1.00 95.38 98 GLU A N 1
ATOM 751 C CA . GLU A 1 98 ? -0.193 11.586 6.083 1.00 95.38 98 GLU A CA 1
ATOM 752 C C . GLU A 1 98 ? -1.119 12.779 5.823 1.00 95.38 98 GLU A C 1
ATOM 754 O O . GLU A 1 98 ? -1.029 13.457 4.798 1.00 95.38 98 GLU A O 1
ATOM 759 N N . THR A 1 99 ? -2.044 12.999 6.753 1.00 93.12 99 THR A N 1
ATOM 760 C CA . THR A 1 99 ? -3.034 14.081 6.715 1.00 93.12 99 THR A CA 1
ATOM 761 C C . THR A 1 99 ? -3.059 14.769 8.077 1.00 93.12 99 THR A C 1
ATOM 763 O O . THR A 1 99 ? -2.452 14.283 9.031 1.00 93.12 99 THR A O 1
ATOM 766 N N . GLU A 1 100 ? -3.796 15.869 8.192 1.00 92.69 100 GLU A N 1
ATOM 767 C CA . GLU A 1 100 ? -3.995 16.565 9.471 1.00 92.69 100 GLU A CA 1
ATOM 768 C C . GLU A 1 100 ? -4.875 15.771 10.463 1.00 92.69 100 GLU A C 1
ATOM 770 O O . GLU A 1 100 ? -4.973 16.134 11.634 1.00 92.69 100 GLU A O 1
ATOM 775 N N . ASP A 1 101 ? -5.494 14.663 10.032 1.00 92.88 101 ASP A N 1
ATOM 776 C CA . ASP A 1 101 ? -6.327 13.802 10.877 1.00 92.88 101 ASP A CA 1
ATOM 777 C C . ASP A 1 101 ? -5.473 12.861 11.748 1.00 92.88 101 ASP A C 1
ATOM 779 O O . ASP A 1 101 ? -5.226 11.688 11.437 1.00 92.88 101 ASP A O 1
ATOM 783 N N . ILE A 1 102 ? -5.005 13.406 12.870 1.00 92.75 102 ILE A N 1
ATOM 784 C CA . ILE A 1 102 ? -4.161 12.701 13.843 1.00 92.75 102 ILE A CA 1
ATOM 785 C C . ILE A 1 102 ? -4.894 11.498 14.459 1.00 92.75 102 ILE A C 1
ATOM 787 O O . ILE A 1 102 ? -4.272 10.465 14.722 1.00 92.75 102 ILE A O 1
ATOM 791 N N . GLU A 1 103 ? -6.207 11.590 14.679 1.00 93.94 103 GLU A N 1
ATOM 792 C CA . GLU A 1 103 ? -6.985 10.506 15.290 1.00 93.94 103 GLU A CA 1
ATOM 793 C C . GLU A 1 103 ? -7.100 9.301 14.356 1.00 93.94 103 GLU A C 1
ATOM 795 O O . GLU A 1 103 ? -6.974 8.154 14.798 1.00 93.94 103 GLU A O 1
ATOM 800 N N . ARG A 1 104 ? -7.220 9.530 13.043 1.00 93.31 104 ARG A N 1
ATOM 801 C CA . ARG A 1 104 ? -7.163 8.446 12.059 1.00 93.31 104 ARG A CA 1
ATOM 802 C C . ARG A 1 104 ? -5.816 7.725 12.085 1.00 93.31 104 ARG A C 1
ATOM 804 O O . ARG A 1 104 ? -5.791 6.492 12.104 1.00 93.31 104 ARG A O 1
ATOM 811 N N . LYS A 1 105 ? -4.705 8.464 12.159 1.00 95.75 105 LYS A N 1
ATOM 812 C CA . LYS A 1 105 ? -3.358 7.880 12.284 1.00 95.75 105 LYS A CA 1
ATOM 813 C C . LYS A 1 105 ? -3.218 7.053 13.567 1.00 95.75 105 LYS A C 1
ATOM 815 O O . LYS A 1 105 ? -2.798 5.896 13.506 1.00 95.75 105 LYS A O 1
ATOM 820 N N . LYS A 1 106 ? -3.641 7.595 14.716 1.00 95.56 106 LYS A N 1
ATOM 821 C CA . LYS A 1 106 ? -3.652 6.870 16.002 1.00 95.56 106 LYS A CA 1
ATOM 822 C C . LYS A 1 106 ? -4.489 5.598 15.931 1.00 95.56 106 LYS A C 1
ATOM 824 O O . LYS A 1 106 ? -4.077 4.562 16.451 1.00 95.56 106 LYS A O 1
ATOM 829 N N . ARG A 1 107 ? -5.644 5.644 15.260 1.00 94.81 107 ARG A N 1
ATOM 830 C CA . ARG A 1 107 ? -6.491 4.466 15.045 1.00 94.81 107 ARG A CA 1
ATOM 831 C C . ARG A 1 107 ? -5.762 3.397 14.241 1.00 94.81 107 ARG A C 1
ATOM 833 O O . ARG A 1 107 ? -5.752 2.244 14.663 1.00 94.81 107 ARG A O 1
ATOM 840 N N . VAL A 1 108 ? -5.126 3.769 13.130 1.00 96.81 108 VAL A N 1
ATOM 841 C CA . VAL A 1 108 ? -4.348 2.836 12.297 1.00 96.81 108 VAL A CA 1
ATOM 842 C C . VAL A 1 108 ? -3.238 2.184 13.124 1.00 96.81 108 VAL A C 1
ATOM 844 O O . VAL A 1 108 ? -3.124 0.959 13.142 1.00 96.81 108 VAL A O 1
ATOM 847 N N . GLN A 1 109 ? -2.485 2.980 13.885 1.00 97.38 109 GLN A N 1
ATOM 848 C CA . GLN A 1 109 ? -1.423 2.490 14.763 1.00 97.38 109 GLN A CA 1
ATOM 849 C C . GLN A 1 109 ? -1.950 1.560 15.872 1.00 97.38 109 GLN A C 1
ATOM 851 O O . GLN A 1 109 ? -1.359 0.512 16.146 1.00 97.38 109 GLN A O 1
ATOM 856 N N . SER A 1 110 ? -3.079 1.911 16.496 1.00 97.19 110 SER A N 1
ATOM 857 C CA . SER A 1 110 ? -3.724 1.100 17.535 1.00 97.19 110 SER A CA 1
ATOM 858 C C . SER A 1 110 ? -4.187 -0.248 16.983 1.00 97.19 110 SER A C 1
ATOM 860 O O . SER A 1 110 ? -3.937 -1.289 17.592 1.00 97.19 110 SER A O 1
ATOM 862 N N . VAL A 1 111 ? -4.819 -0.251 15.806 1.00 97.56 111 VAL A N 1
ATOM 863 C CA . VAL A 1 111 ? -5.270 -1.477 15.135 1.00 97.56 111 VAL A CA 1
ATOM 864 C C . VAL A 1 111 ? -4.084 -2.354 14.738 1.00 97.56 111 VAL A C 1
ATOM 866 O O . VAL A 1 111 ? -4.113 -3.549 15.030 1.00 97.56 111 VAL A O 1
ATOM 869 N N . ALA A 1 112 ? -3.028 -1.776 14.157 1.00 97.50 112 ALA A N 1
ATOM 870 C CA . ALA A 1 112 ? -1.807 -2.508 13.821 1.00 97.50 112 ALA A CA 1
ATOM 871 C C . ALA A 1 112 ? -1.198 -3.176 15.062 1.00 97.50 112 ALA A C 1
ATOM 873 O O . ALA A 1 112 ? -0.939 -4.376 15.052 1.00 97.50 112 ALA A O 1
ATOM 874 N N . THR A 1 113 ? -1.083 -2.436 16.169 1.00 97.06 113 THR A N 1
ATOM 875 C CA . THR A 1 113 ? -0.586 -2.965 17.450 1.00 97.06 113 THR A CA 1
ATOM 876 C C . THR A 1 113 ? -1.450 -4.118 17.969 1.00 97.06 113 THR A C 1
ATOM 878 O O . THR A 1 113 ? -0.924 -5.166 18.341 1.00 97.06 113 THR A O 1
ATOM 881 N N . LYS A 1 114 ? -2.783 -3.965 17.963 1.00 97.12 114 LYS A N 1
ATOM 882 C CA . LYS A 1 114 ? -3.727 -5.008 18.414 1.00 97.12 114 LYS A CA 1
ATOM 883 C C . LYS A 1 114 ? -3.621 -6.286 17.580 1.00 97.12 114 LYS A C 1
ATOM 885 O O . LYS A 1 114 ? -3.738 -7.378 18.128 1.00 97.12 114 LYS A O 1
ATOM 890 N N . LEU A 1 115 ? -3.391 -6.142 16.277 1.00 96.88 115 LEU A N 1
ATOM 891 C CA . LEU A 1 115 ? -3.199 -7.250 15.340 1.00 96.88 115 LEU A CA 1
ATOM 892 C C . LEU A 1 115 ? -1.757 -7.775 15.299 1.00 96.88 115 LEU A C 1
ATOM 894 O O . LEU A 1 115 ? -1.487 -8.720 14.566 1.00 96.88 115 LEU A O 1
ATOM 898 N N . 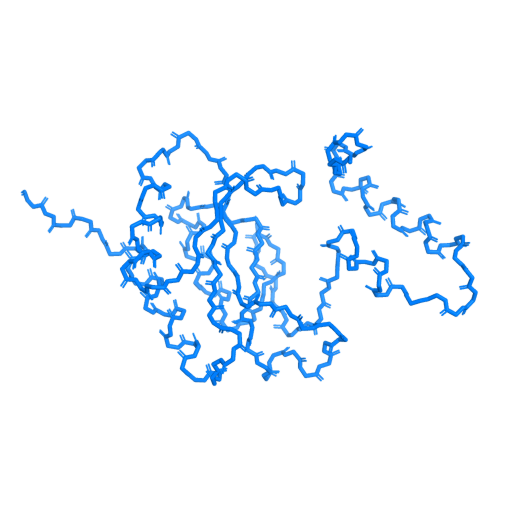LYS A 1 116 ? -0.842 -7.196 16.091 1.00 97.19 116 LYS A N 1
ATOM 899 C CA . LYS A 1 116 ? 0.593 -7.525 16.096 1.00 97.19 116 LYS A CA 1
ATOM 900 C C . LYS A 1 116 ? 1.241 -7.371 14.710 1.00 97.19 116 LYS A C 1
ATOM 902 O O . LYS A 1 116 ? 2.092 -8.169 14.330 1.00 97.19 116 LYS A O 1
ATOM 907 N N . LEU A 1 117 ? 0.820 -6.352 13.963 1.00 97.44 117 LEU A N 1
ATOM 908 C CA . LEU A 1 117 ? 1.374 -5.982 12.660 1.00 97.44 117 LEU A CA 1
ATOM 909 C C . LEU A 1 117 ? 2.473 -4.933 12.820 1.00 97.44 117 LEU A C 1
ATOM 911 O O . LEU A 1 117 ? 2.453 -4.128 13.756 1.00 97.44 117 LEU A O 1
ATOM 915 N N . ASN A 1 118 ? 3.395 -4.901 11.863 1.00 97.00 118 ASN A N 1
ATOM 916 C CA . ASN A 1 118 ? 4.461 -3.911 11.847 1.00 97.00 118 ASN A CA 1
ATOM 917 C C . ASN A 1 118 ? 3.893 -2.561 11.400 1.00 97.00 118 ASN A C 1
ATOM 919 O O . ASN A 1 118 ? 3.372 -2.427 10.292 1.00 97.00 118 ASN A O 1
ATOM 923 N N . PHE A 1 119 ? 3.995 -1.554 12.266 1.00 97.75 119 PHE A N 1
ATOM 924 C CA . PHE A 1 119 ? 3.628 -0.177 11.951 1.00 97.75 119 PHE A CA 1
ATOM 925 C C . PHE A 1 119 ? 4.887 0.670 11.787 1.00 97.75 119 PHE A C 1
ATOM 927 O O . PHE A 1 119 ? 5.741 0.698 12.674 1.00 97.75 119 PHE A O 1
ATOM 934 N N . HIS A 1 120 ? 4.979 1.394 10.676 1.00 97.25 120 HIS A N 1
ATOM 935 C CA . HIS A 1 120 ? 6.070 2.321 10.402 1.00 97.25 120 HIS A CA 1
ATOM 936 C C . HIS A 1 120 ? 5.508 3.721 10.213 1.00 97.25 120 HIS A C 1
ATOM 938 O O . HIS A 1 120 ? 4.657 3.945 9.348 1.00 97.25 120 HIS A O 1
ATOM 944 N N . ASP A 1 121 ? 6.002 4.655 11.015 1.00 95.56 121 ASP A N 1
ATOM 945 C CA . ASP A 1 121 ? 5.661 6.066 10.893 1.00 95.56 121 ASP A CA 1
ATOM 946 C C . ASP A 1 121 ? 6.666 6.807 9.997 1.00 95.56 121 ASP A C 1
ATOM 948 O O . ASP A 1 121 ? 7.805 6.361 9.842 1.00 95.56 121 ASP A O 1
ATOM 952 N N . ASN A 1 122 ? 6.254 7.951 9.443 1.00 92.62 122 ASN A N 1
ATOM 953 C CA . ASN A 1 122 ? 7.079 8.861 8.645 1.00 92.62 122 ASN A CA 1
ATOM 954 C C . ASN A 1 122 ? 7.778 8.170 7.457 1.00 92.62 122 ASN A C 1
ATOM 956 O O . ASN A 1 122 ? 8.976 8.350 7.222 1.00 92.62 122 ASN A O 1
ATOM 960 N N . VAL A 1 123 ? 7.026 7.369 6.699 1.00 93.88 123 VAL A N 1
ATOM 961 C CA . VAL A 1 123 ? 7.519 6.752 5.462 1.00 93.88 123 VAL A CA 1
ATOM 962 C C . VAL A 1 123 ? 7.354 7.708 4.282 1.00 93.88 123 VAL A C 1
ATOM 964 O O . VAL A 1 123 ? 6.384 8.463 4.207 1.00 93.88 123 VAL A O 1
ATOM 967 N N . ASP A 1 124 ? 8.292 7.664 3.338 1.00 91.44 124 ASP A N 1
ATOM 968 C CA . ASP A 1 124 ? 8.159 8.331 2.043 1.00 91.44 124 ASP A CA 1
ATOM 969 C C . ASP A 1 124 ? 7.637 7.333 1.002 1.00 91.44 124 ASP A C 1
ATOM 971 O O . ASP A 1 124 ? 8.194 6.251 0.824 1.00 91.44 124 ASP A O 1
ATOM 975 N N . CYS A 1 125 ? 6.562 7.695 0.307 1.00 90.50 125 CYS A N 1
ATOM 976 C CA . CYS A 1 125 ? 5.951 6.885 -0.742 1.00 90.50 125 CYS A CA 1
ATOM 977 C C . CYS A 1 125 ? 5.423 7.807 -1.843 1.00 90.50 125 CYS A C 1
ATOM 979 O O . CYS A 1 125 ? 4.685 8.745 -1.551 1.00 90.50 125 CYS A O 1
ATOM 981 N N . TYR A 1 126 ? 5.837 7.580 -3.093 1.00 89.00 126 TYR A N 1
ATOM 982 C CA . TYR A 1 126 ? 5.434 8.388 -4.255 1.00 89.00 126 TYR A CA 1
ATOM 983 C C . TYR A 1 126 ? 5.529 9.900 -4.024 1.00 89.00 126 TYR A C 1
ATOM 985 O O . TYR A 1 126 ? 4.578 10.647 -4.254 1.00 89.00 126 TYR A O 1
ATOM 993 N N . LEU A 1 127 ? 6.685 10.337 -3.510 1.00 89.69 127 LEU A N 1
ATOM 994 C CA . LEU A 1 127 ? 6.963 11.740 -3.187 1.00 89.69 127 LEU A CA 1
ATOM 995 C C . LEU A 1 127 ? 5.953 12.344 -2.193 1.00 89.69 127 LEU A C 1
ATOM 997 O O . LEU A 1 127 ? 5.748 13.554 -2.145 1.00 89.69 127 LEU A O 1
ATOM 1001 N N . GLN A 1 128 ? 5.343 11.524 -1.341 1.00 91.81 128 GLN A N 1
ATOM 1002 C CA . GLN A 1 128 ? 4.425 11.940 -0.284 1.00 91.81 128 GLN A CA 1
ATOM 1003 C C . GLN A 1 128 ? 4.827 11.305 1.048 1.00 91.81 128 GLN A C 1
ATOM 1005 O O . GLN A 1 128 ? 5.454 10.249 1.083 1.00 91.81 128 GLN A O 1
ATOM 1010 N N . LYS A 1 129 ? 4.494 11.990 2.147 1.00 94.81 129 LYS A N 1
ATOM 1011 C CA . LYS A 1 129 ? 4.665 11.450 3.498 1.00 94.81 129 LYS A CA 1
ATOM 1012 C C . LYS A 1 129 ? 3.476 10.574 3.858 1.00 94.81 129 LYS A C 1
ATOM 1014 O O . LYS A 1 129 ? 2.349 10.840 3.431 1.00 94.81 129 LYS A O 1
ATOM 1019 N N . GLY A 1 130 ? 3.740 9.538 4.636 1.00 96.62 130 GLY A N 1
ATOM 1020 C CA . GLY A 1 130 ? 2.740 8.569 5.023 1.00 96.62 130 GLY A CA 1
ATOM 1021 C C . GLY A 1 130 ? 3.142 7.729 6.220 1.00 96.62 130 GLY A C 1
ATOM 1022 O O . GLY A 1 130 ? 4.190 7.913 6.837 1.00 96.62 130 GLY A O 1
ATOM 1023 N N . TYR A 1 131 ? 2.288 6.761 6.510 1.00 97.62 131 TYR A N 1
ATOM 1024 C CA . TYR A 1 131 ? 2.520 5.715 7.497 1.00 97.62 131 TYR A CA 1
ATOM 1025 C C . TYR A 1 131 ? 2.071 4.376 6.918 1.00 97.62 131 TYR A C 1
ATOM 1027 O O . TYR A 1 131 ? 1.206 4.309 6.043 1.00 97.62 131 TYR A O 1
ATOM 1035 N N . ARG A 1 132 ? 2.700 3.297 7.371 1.00 97.50 132 ARG A N 1
ATOM 1036 C CA . ARG A 1 132 ? 2.638 1.990 6.718 1.00 97.50 132 ARG A CA 1
ATOM 1037 C C . ARG A 1 132 ? 2.307 0.894 7.713 1.00 97.50 132 ARG A C 1
ATOM 1039 O O . ARG A 1 132 ? 2.947 0.808 8.758 1.00 97.50 132 ARG A O 1
ATOM 1046 N N . ILE A 1 133 ? 1.363 0.034 7.345 1.00 98.00 133 ILE A N 1
ATOM 1047 C CA . ILE A 1 133 ? 1.164 -1.274 7.971 1.00 98.00 133 ILE A CA 1
ATOM 1048 C C . ILE A 1 133 ? 1.778 -2.326 7.054 1.00 98.00 133 ILE A C 1
ATOM 1050 O O . ILE A 1 133 ? 1.459 -2.368 5.869 1.00 98.00 133 ILE A O 1
ATOM 1054 N N . GLU A 1 134 ? 2.631 -3.177 7.608 1.00 97.62 134 GLU A N 1
ATOM 1055 C CA . GLU A 1 134 ? 3.198 -4.342 6.935 1.00 97.62 134 GLU A CA 1
ATOM 1056 C C . GLU A 1 134 ? 2.672 -5.618 7.614 1.00 97.62 134 GLU A C 1
ATOM 1058 O O . GLU A 1 134 ? 2.701 -5.743 8.845 1.00 97.62 134 GLU A O 1
ATOM 1063 N N . LEU A 1 135 ? 2.126 -6.533 6.808 1.00 97.06 135 LEU A N 1
ATOM 1064 C CA . LEU A 1 135 ? 1.591 -7.820 7.253 1.00 97.06 135 LEU A CA 1
ATOM 1065 C C . LEU A 1 135 ? 2.649 -8.924 7.043 1.00 97.06 135 LEU A C 1
ATOM 1067 O O . LEU A 1 135 ? 3.571 -8.741 6.247 1.00 97.06 135 LEU A O 1
ATOM 1071 N N . PRO A 1 136 ? 2.537 -10.078 7.730 1.00 94.94 136 PRO A N 1
ATOM 1072 C CA . PRO A 1 136 ? 3.507 -11.165 7.592 1.00 94.94 136 PRO A CA 1
ATOM 1073 C C . PRO A 1 136 ? 3.601 -11.699 6.156 1.00 94.94 136 PRO A C 1
ATOM 1075 O O . PRO A 1 136 ? 2.590 -12.053 5.551 1.00 94.94 136 PRO A O 1
ATOM 1078 N N . SER A 1 137 ? 4.822 -11.788 5.628 1.00 90.88 137 SER A N 1
ATOM 1079 C CA . SER A 1 137 ? 5.118 -12.245 4.261 1.00 90.88 137 SER A CA 1
ATOM 1080 C C . SER A 1 137 ? 5.234 -13.767 4.124 1.00 90.88 137 SER A C 1
ATOM 1082 O O . SER A 1 137 ? 5.156 -14.308 3.022 1.00 90.88 137 SER A O 1
ATOM 1084 N N . ASP A 1 138 ? 5.402 -14.477 5.237 1.00 89.50 138 ASP A N 1
ATOM 1085 C CA . ASP A 1 138 ? 5.529 -15.933 5.321 1.00 89.50 138 ASP A CA 1
ATOM 1086 C C . ASP A 1 138 ? 4.191 -16.640 5.606 1.00 89.50 138 ASP A C 1
ATOM 1088 O O . ASP A 1 138 ? 4.152 -17.831 5.922 1.00 89.50 138 ASP A O 1
ATOM 1092 N N . MET A 1 139 ? 3.078 -15.921 5.458 1.00 92.81 139 MET A N 1
ATOM 1093 C CA . MET A 1 139 ? 1.734 -16.441 5.671 1.00 92.81 139 MET A CA 1
ATOM 1094 C C . MET A 1 139 ? 1.179 -17.137 4.415 1.00 92.81 139 MET A C 1
ATOM 1096 O O . MET A 1 139 ? 1.554 -16.832 3.284 1.00 92.81 139 MET A O 1
ATOM 1100 N N . ASP A 1 140 ? 0.292 -18.108 4.628 1.00 94.75 140 ASP A N 1
ATOM 1101 C CA . ASP A 1 140 ? -0.501 -18.732 3.564 1.00 94.75 140 ASP A CA 1
ATOM 1102 C C . ASP A 1 140 ? -1.580 -17.768 3.038 1.00 94.75 140 ASP A C 1
ATOM 1104 O O . ASP A 1 140 ? -2.135 -16.996 3.826 1.00 94.75 140 ASP A O 1
ATOM 1108 N N . ASP A 1 141 ? -1.893 -17.834 1.741 1.00 94.75 141 ASP A N 1
ATOM 1109 C CA . ASP A 1 141 ? -2.786 -16.890 1.051 1.00 94.75 141 ASP A CA 1
ATOM 1110 C C . ASP A 1 141 ? -4.159 -16.769 1.745 1.00 94.75 141 ASP A C 1
ATOM 1112 O O . ASP A 1 141 ? -4.632 -15.655 1.985 1.00 94.75 141 ASP A O 1
ATOM 1116 N N . ASP A 1 142 ? -4.775 -17.881 2.168 1.00 95.50 14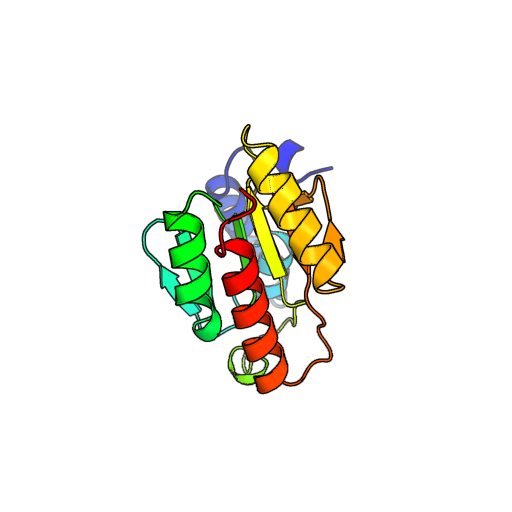2 ASP A N 1
ATOM 1117 C CA . ASP A 1 142 ? -6.100 -17.862 2.812 1.00 95.50 142 ASP A CA 1
ATOM 1118 C C . ASP A 1 142 ? -6.064 -17.177 4.186 1.00 95.50 142 ASP A C 1
ATOM 1120 O O . ASP A 1 142 ? -6.984 -16.442 4.581 1.00 95.50 142 ASP A O 1
ATOM 1124 N N . LYS A 1 143 ? -4.977 -17.394 4.933 1.00 96.75 143 LYS A N 1
ATOM 1125 C CA . LYS A 1 143 ? -4.758 -16.757 6.238 1.00 96.75 143 LYS A CA 1
ATOM 1126 C C . LYS A 1 143 ? -4.454 -15.273 6.073 1.00 96.75 143 LYS A C 1
ATOM 1128 O O . LYS A 1 143 ? -5.009 -14.463 6.815 1.00 96.75 143 LYS A O 1
ATOM 1133 N N . LEU A 1 144 ? -3.636 -14.914 5.085 1.00 96.38 144 LEU A N 1
ATOM 1134 C CA . LEU A 1 144 ? -3.286 -13.530 4.789 1.00 96.38 144 LEU A CA 1
ATOM 1135 C C . LEU A 1 144 ? -4.520 -12.741 4.342 1.00 96.38 144 LEU A C 1
ATOM 1137 O O . LEU A 1 144 ? -4.777 -11.652 4.851 1.00 96.38 144 LEU A O 1
ATOM 1141 N N . LEU A 1 145 ? -5.358 -13.323 3.481 1.00 96.38 145 LEU A N 1
ATOM 1142 C CA . LEU A 1 145 ? -6.625 -12.722 3.072 1.00 96.38 145 LEU A CA 1
ATOM 1143 C C . LEU A 1 145 ? -7.598 -12.554 4.250 1.00 96.38 145 LEU A C 1
ATOM 1145 O O . LEU A 1 145 ? -8.318 -11.556 4.336 1.00 96.38 145 LEU A O 1
ATOM 1149 N N . SER A 1 146 ? -7.624 -13.509 5.181 1.00 97.50 146 SER A N 1
ATOM 1150 C CA . SER A 1 146 ? -8.417 -13.393 6.411 1.00 97.50 146 SER A CA 1
ATOM 1151 C C . SER A 1 146 ? -7.911 -12.255 7.304 1.00 97.50 146 SER A C 1
ATOM 1153 O O . SER A 1 146 ? -8.715 -11.474 7.816 1.00 97.50 146 SER A O 1
ATOM 1155 N N . LEU A 1 147 ? -6.591 -12.099 7.422 1.00 97.88 147 LEU A N 1
ATOM 1156 C CA . LEU A 1 147 ? -5.961 -11.013 8.171 1.00 97.88 147 LEU A CA 1
ATOM 1157 C C . LEU A 1 147 ? -6.222 -9.642 7.533 1.00 97.88 147 LEU A C 1
ATOM 1159 O O . LEU A 1 147 ? -6.511 -8.685 8.248 1.00 97.88 147 LEU A O 1
ATOM 1163 N N . TRP A 1 148 ? -6.213 -9.546 6.200 1.00 97.81 148 TRP A N 1
ATOM 1164 C CA . TRP A 1 148 ? -6.633 -8.346 5.469 1.00 97.81 148 TRP A CA 1
ATOM 1165 C C . TRP A 1 148 ? -8.070 -7.938 5.804 1.00 97.81 148 TRP A C 1
ATOM 1167 O O . TRP A 1 148 ? -8.341 -6.765 6.078 1.00 97.81 148 TRP A O 1
ATOM 1177 N N . LYS A 1 149 ? -8.995 -8.904 5.823 1.00 97.19 149 LYS A N 1
ATOM 1178 C CA . LYS A 1 149 ? -10.396 -8.664 6.199 1.00 97.19 149 LYS A CA 1
ATOM 1179 C C . LYS A 1 149 ? -10.518 -8.227 7.657 1.00 97.19 149 LYS A C 1
ATOM 1181 O O . LYS A 1 149 ? -11.270 -7.300 7.946 1.00 97.19 149 LYS A O 1
ATOM 1186 N N . GLU A 1 150 ? -9.774 -8.850 8.570 1.00 97.38 150 GLU A N 1
ATOM 1187 C CA . GLU A 1 150 ? -9.772 -8.459 9.982 1.00 97.38 150 GLU A CA 1
ATOM 1188 C C . GLU A 1 150 ? -9.212 -7.042 10.181 1.00 97.38 150 GLU A C 1
ATOM 1190 O O . GLU A 1 150 ? -9.817 -6.235 10.893 1.00 97.38 150 GLU A O 1
ATOM 1195 N N . LEU A 1 151 ? -8.103 -6.715 9.508 1.00 97.31 151 LEU A N 1
ATOM 1196 C CA . LEU A 1 151 ? -7.522 -5.375 9.483 1.00 97.31 151 LEU A CA 1
ATOM 1197 C C . LEU A 1 151 ? -8.552 -4.351 9.014 1.00 97.31 151 LEU A C 1
ATOM 1199 O O . LEU A 1 1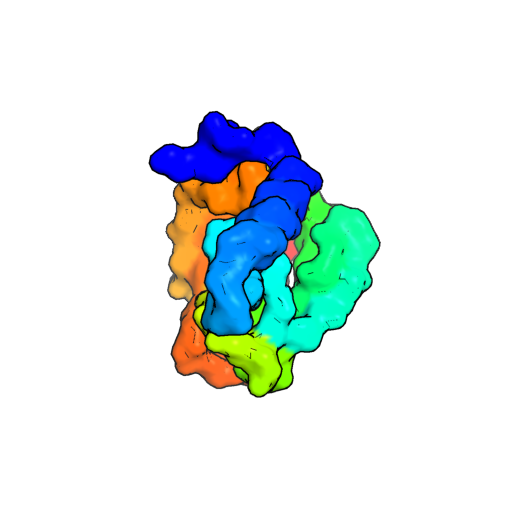51 ? -8.794 -3.368 9.713 1.00 97.31 151 LEU A O 1
ATOM 1203 N N . TYR A 1 152 ? -9.202 -4.605 7.877 1.00 96.94 152 TYR A N 1
ATOM 1204 C CA . TYR A 1 152 ? -10.264 -3.749 7.362 1.00 96.94 152 TYR A CA 1
ATOM 1205 C C . TYR A 1 152 ? -11.372 -3.541 8.394 1.00 96.94 152 TYR A C 1
ATOM 1207 O O . TYR A 1 152 ? -11.663 -2.399 8.745 1.00 96.94 152 TYR A O 1
ATOM 1215 N N . VAL A 1 153 ? -11.945 -4.628 8.925 1.00 96.12 153 VAL A N 1
ATOM 1216 C CA . VAL A 1 153 ? -13.039 -4.561 9.901 1.00 96.12 153 VAL A CA 1
ATOM 1217 C C . VAL A 1 153 ? -12.638 -3.719 11.105 1.00 96.12 153 VAL A C 1
ATOM 1219 O O . VAL A 1 153 ? -13.395 -2.831 11.473 1.00 96.12 153 VAL A O 1
ATOM 1222 N N . LYS A 1 154 ? -11.446 -3.916 11.679 1.00 95.50 154 LYS A N 1
ATOM 1223 C CA . LYS A 1 154 ? -10.987 -3.125 12.834 1.00 95.50 154 LYS A CA 1
ATOM 1224 C C . LYS A 1 154 ? -10.710 -1.658 12.491 1.00 95.50 154 LYS A C 1
ATOM 1226 O O . LYS A 1 154 ? -10.946 -0.776 13.319 1.00 95.50 154 LYS A O 1
ATOM 1231 N N . LEU A 1 155 ? -10.221 -1.378 11.281 1.00 94.94 155 LEU A N 1
ATOM 1232 C CA . LEU A 1 155 ? -10.013 -0.011 10.798 1.00 94.94 155 LEU A CA 1
ATOM 1233 C C . LEU A 1 155 ? -11.327 0.731 10.563 1.00 94.94 155 LEU A C 1
ATOM 1235 O O . LEU A 1 155 ? -11.329 1.953 10.671 1.00 94.94 155 LEU A O 1
ATOM 1239 N N . ILE A 1 156 ? -12.427 0.036 10.257 1.00 92.56 156 ILE A N 1
ATOM 1240 C CA . ILE A 1 156 ?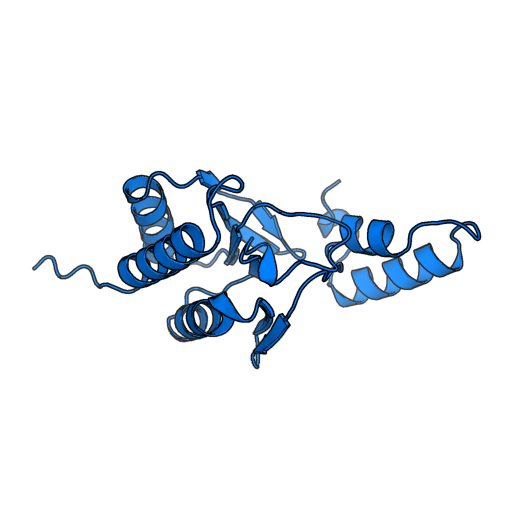 -13.725 0.677 10.009 1.00 92.56 156 ILE A CA 1
ATOM 1241 C C . ILE A 1 156 ? -14.713 0.562 11.172 1.00 92.56 156 ILE A C 1
ATOM 1243 O O . ILE A 1 156 ? -15.558 1.443 11.296 1.00 92.56 156 ILE A O 1
ATOM 1247 N N . SER A 1 157 ? -14.579 -0.425 12.064 1.00 84.31 157 SER A N 1
ATOM 1248 C CA . SER A 1 157 ? -15.430 -0.603 13.246 1.00 84.31 157 SER A CA 1
ATOM 1249 C C . SER A 1 157 ? -15.241 0.572 14.198 1.00 84.31 157 SER A C 1
ATOM 1251 O O . SER A 1 157 ? -14.166 0.723 14.786 1.00 84.31 157 SER A O 1
ATOM 1253 N N . GLU A 1 158 ? -16.237 1.453 14.248 1.00 58.31 158 GLU A N 1
ATOM 1254 C CA . GLU A 1 158 ? -16.257 2.670 15.057 1.00 58.31 158 GLU A CA 1
ATOM 1255 C C . GLU A 1 158 ? -15.906 2.382 16.518 1.00 58.31 158 GLU A C 1
ATOM 1257 O O . GLU A 1 158 ? -16.239 1.325 17.060 1.00 58.31 158 GLU A O 1
ATOM 1262 N N . GLY A 1 159 ? -15.248 3.351 17.156 1.00 49.00 159 GLY A N 1
ATOM 1263 C CA . GLY A 1 159 ? -15.256 3.470 18.606 1.00 49.00 159 GLY A CA 1
ATOM 1264 C C . GLY A 1 159 ? -16.682 3.741 19.074 1.00 49.00 159 GLY A C 1
ATOM 1265 O O . GLY A 1 159 ? -17.033 4.880 19.344 1.00 49.00 159 GLY A O 1
ATOM 1266 N N . ASN A 1 160 ? -17.494 2.688 19.159 1.00 35.00 160 ASN A N 1
ATOM 1267 C CA . ASN A 1 160 ? -18.644 2.639 20.050 1.00 35.00 160 ASN A CA 1
ATOM 1268 C C . ASN A 1 160 ? -18.116 2.371 21.462 1.00 35.00 160 ASN A C 1
ATOM 1270 O O . ASN A 1 160 ? -18.289 1.285 22.009 1.00 35.00 160 ASN A O 1
ATOM 1274 N N . GLU A 1 161 ? -17.421 3.350 22.026 1.00 34.47 161 GLU A N 1
ATOM 1275 C CA . GLU A 1 161 ? -17.336 3.495 23.473 1.00 34.47 161 GLU A CA 1
ATOM 1276 C C . GLU A 1 161 ? -18.110 4.771 23.799 1.00 34.47 161 GLU A C 1
ATOM 1278 O O . GLU A 1 161 ? -17.762 5.861 23.346 1.00 34.47 161 GLU A O 1
ATOM 1283 N N . VAL A 1 162 ? -19.248 4.542 24.454 1.00 33.44 162 VAL A N 1
ATOM 1284 C CA . VAL A 1 162 ? -20.192 5.521 25.002 1.00 33.44 162 VAL A CA 1
ATOM 1285 C C . VAL A 1 162 ? -19.497 6.418 26.019 1.00 33.44 162 VAL A C 1
ATOM 1287 O O . VAL A 1 162 ? -18.703 5.869 26.816 1.00 33.44 162 VAL A O 1
#

Organism: Bacillus thuringiensis (NCBI:txid1428)

Foldseek 3Di:
DPVLVPDPAVVVLVVVLVVCVVPDDPPDDSLVSCVVSVNHDQFQWDQDPPQGTAQPLCNVLVNVCVVVPQAWQDFDLLACVGRVRPPDGDFGKTKTFDDPPVVLVVQLVVLCVVLVWDKAAQDAGRSGTTIMTTDDNPDHNVVSSVSSVSSSCSSPVDPPPD

pLDDT: mean 89.46, std 11.9, range [33.44, 98.0]

Secondary structure (DSSP, 8-state):
--GGGT-SSHHHHHHHHHHHHHHS-TT--HHHHHHHTT----S-EEEETTTEEEETTTHHHHHHHHHTT--EEEEE---GGG-TT-SS----EEEEE--S-HHHHHHHHHHHHHTT-EEEEEEEETTEEEEEEE--TTS-HHHHHHHHHHHHHHHHS-----